Protein AF-A0A9D5IJY0-F1 (afdb_monomer)

Sequence (133 aa):
MKASKLSEPIPAHVATAAEFREALLAIRPNLTDNMLALLRFQYRATERTATPTDLAKSLGYSTDHPARRQYEELGRLIAAVLNFTPPRRADGVYSYWCTLSTGDSELNGGDQRFVMRPELATAVAELRWGGHA

Secondary structure (DSSP, 8-state):
-----BSSPPPS----HHHHHHHHHHHGGG--HHHHHHHHHHHHSGGGEE-HHHHHHHTT-SSSHHHHHHHHHHHHHHHHHTT--PPBBTTS-B-GGGGTEE---STTSSPPPEEEPHHHHHHHHHTTTT---

Solvent-accessible surface area (backbone atoms only — not comparable to full-atom values): 7408 Å² total; per-residue (Å²): 131,82,81,77,53,63,70,44,78,79,69,92,73,88,65,52,30,67,56,42,34,52,24,53,61,71,40,47,90,76,58,47,72,66,47,52,49,45,55,27,50,26,63,70,28,71,88,21,39,35,34,46,57,54,44,6,51,76,72,72,44,96,50,34,65,69,37,43,51,42,47,29,49,53,14,43,55,38,23,62,67,66,72,49,82,54,44,33,28,74,86,69,50,67,41,27,42,58,69,49,22,50,58,59,80,47,87,77,84,51,80,48,40,38,28,52,32,68,36,51,52,48,20,33,51,76,71,46,61,55,64,77,131

Mean predicted aligned error: 6.49 Å

Radius of gyration: 13.89 Å; Cα contacts (8 Å, |Δi|>4): 199; chains: 1; bounding box: 34×28×41 Å

Foldseek 3Di:
DDQFDFPDALDPDFDALVLLLVLCVVCVVVDDPLLLQLCLQLLPDDLSKDFLVRSCVSVPHPDSVVSLVSLLVSLVSSCVSSVHFATATPVRDHRSNSSAFDWDRCPDPDTTMGRGDVSNSSSCVVVCSNDDD

Structure (mmCIF, N/CA/C/O backbone):
data_AF-A0A9D5IJY0-F1
#
_entry.id   AF-A0A9D5IJY0-F1
#
loop_
_atom_site.group_PDB
_atom_site.id
_atom_site.type_symbol
_atom_site.label_atom_id
_atom_site.label_alt_id
_atom_site.label_comp_id
_atom_site.label_asym_id
_atom_site.label_entity_id
_atom_site.label_seq_id
_atom_site.pdbx_PDB_ins_code
_atom_site.Cartn_x
_atom_site.Cartn_y
_atom_site.Cartn_z
_atom_site.occupancy
_atom_site.B_iso_or_equiv
_atom_site.auth_seq_id
_atom_site.auth_comp_id
_atom_site.auth_asym_id
_atom_site.auth_atom_id
_atom_site.pdbx_PDB_model_num
ATOM 1 N N . MET A 1 1 ? 19.643 -1.218 -17.492 1.00 34.72 1 MET A N 1
ATOM 2 C CA . MET A 1 1 ? 18.263 -0.859 -17.893 1.00 34.72 1 MET A CA 1
ATOM 3 C C . MET A 1 1 ? 18.051 0.602 -17.529 1.00 34.72 1 MET A C 1
ATOM 5 O O . MET A 1 1 ? 18.401 0.970 -16.419 1.00 34.72 1 MET A O 1
ATOM 9 N N . LYS A 1 2 ? 17.620 1.450 -18.473 1.00 31.17 2 LYS A N 1
ATOM 10 C CA . LYS A 1 2 ? 17.461 2.896 -18.241 1.00 31.17 2 LYS A CA 1
ATOM 11 C C . LYS A 1 2 ? 16.330 3.143 -17.235 1.00 31.17 2 LYS A C 1
ATOM 13 O O . LYS A 1 2 ? 15.237 2.611 -17.424 1.00 31.17 2 LYS A O 1
ATOM 18 N N . ALA A 1 3 ? 16.620 3.947 -16.211 1.00 40.53 3 ALA A N 1
ATOM 19 C CA . ALA A 1 3 ? 15.674 4.458 -15.225 1.00 40.53 3 ALA A CA 1
ATOM 20 C C . ALA A 1 3 ? 14.384 4.904 -15.916 1.00 40.53 3 ALA A C 1
ATOM 22 O O . ALA A 1 3 ? 14.395 5.786 -16.782 1.00 40.53 3 ALA A O 1
ATOM 23 N N . SER A 1 4 ? 13.271 4.252 -15.592 1.00 46.78 4 SER A N 1
ATOM 24 C CA . SER A 1 4 ? 11.984 4.646 -16.146 1.00 46.78 4 SER A CA 1
ATOM 25 C C . SER A 1 4 ? 11.495 5.874 -15.412 1.00 46.78 4 SER A C 1
ATOM 27 O O . SER A 1 4 ? 10.793 5.778 -14.410 1.00 46.78 4 SER A O 1
ATOM 29 N N . LYS A 1 5 ? 11.892 7.031 -15.931 1.00 58.31 5 LYS A N 1
ATOM 30 C CA . LYS A 1 5 ? 11.383 8.317 -15.478 1.00 58.31 5 LYS A CA 1
ATOM 31 C C . LYS A 1 5 ? 9.860 8.317 -15.636 1.00 58.31 5 LYS A C 1
ATOM 33 O O . LYS A 1 5 ? 9.339 7.973 -16.703 1.00 58.31 5 LYS A O 1
ATOM 38 N N . LEU A 1 6 ? 9.160 8.640 -14.552 1.00 61.66 6 LEU A N 1
ATOM 39 C CA . LEU A 1 6 ? 7.742 8.979 -14.599 1.00 61.66 6 LEU A CA 1
ATOM 40 C C . LEU A 1 6 ? 7.560 10.140 -15.584 1.00 61.66 6 LEU A C 1
ATOM 42 O O . LEU A 1 6 ? 8.344 11.090 -15.568 1.00 61.66 6 LEU A O 1
ATOM 46 N N . SER A 1 7 ? 6.560 10.042 -16.455 1.00 63.03 7 SER A N 1
ATOM 47 C CA . SER A 1 7 ? 6.207 11.126 -17.380 1.00 63.03 7 SER A CA 1
ATOM 48 C C . SER A 1 7 ? 5.324 12.178 -16.719 1.00 63.03 7 SER A C 1
ATOM 50 O O . SER A 1 7 ? 5.207 13.290 -17.224 1.00 63.03 7 SER A O 1
ATOM 52 N N . GLU A 1 8 ? 4.731 11.833 -15.580 1.00 68.00 8 GLU A N 1
ATOM 53 C CA . GLU A 1 8 ? 3.796 12.656 -14.826 1.00 68.00 8 GLU A CA 1
ATOM 54 C C . GLU A 1 8 ? 4.267 12.781 -13.368 1.00 68.00 8 GLU A C 1
ATOM 56 O O . GLU A 1 8 ? 4.859 11.839 -12.828 1.00 68.00 8 GLU A O 1
ATOM 61 N N . PRO A 1 9 ? 4.028 13.931 -12.712 1.00 71.25 9 PRO A N 1
ATOM 62 C CA . PRO A 1 9 ? 4.398 14.115 -11.315 1.00 71.25 9 PRO A CA 1
ATOM 63 C C . PRO A 1 9 ? 3.643 13.129 -10.418 1.00 71.25 9 PRO A C 1
ATOM 65 O O . PRO A 1 9 ? 2.482 12.797 -10.663 1.00 71.25 9 PRO A O 1
ATOM 68 N N . ILE A 1 10 ? 4.294 12.683 -9.343 1.00 73.12 10 ILE A N 1
ATOM 69 C CA . ILE A 1 10 ? 3.639 11.841 -8.340 1.00 73.12 10 ILE A CA 1
ATOM 70 C C . ILE A 1 10 ? 2.573 12.689 -7.637 1.00 73.12 10 ILE A C 1
ATOM 72 O O . ILE A 1 10 ? 2.902 13.756 -7.114 1.00 73.12 10 ILE A O 1
ATOM 76 N N . PRO A 1 11 ? 1.309 12.240 -7.591 1.00 75.94 11 PRO A N 1
ATOM 77 C CA . PRO A 1 11 ? 0.253 13.023 -6.971 1.00 75.94 11 PRO A CA 1
ATOM 78 C C . PRO A 1 11 ? 0.515 13.185 -5.476 1.00 75.94 11 PRO A C 1
ATOM 80 O O . PRO A 1 11 ? 0.781 12.205 -4.773 1.00 75.94 11 PRO A O 1
ATOM 83 N N . ALA A 1 12 ? 0.413 14.420 -4.981 1.00 74.19 12 ALA A N 1
ATOM 84 C CA . ALA A 1 12 ? 0.574 14.721 -3.560 1.00 74.19 12 ALA A CA 1
ATOM 85 C C . ALA A 1 12 ? -0.481 13.988 -2.717 1.00 74.19 12 ALA A C 1
ATOM 87 O O . ALA A 1 12 ? -0.143 13.382 -1.704 1.00 74.19 12 ALA A O 1
ATOM 88 N N . HIS A 1 13 ? -1.718 13.927 -3.215 1.00 79.81 13 HIS A N 1
ATOM 89 C CA . HIS A 1 13 ? -2.844 13.249 -2.577 1.00 79.81 13 HIS A CA 1
ATOM 90 C C . HIS A 1 13 ? -3.507 12.271 -3.544 1.00 79.81 13 HIS A C 1
ATOM 92 O O . HIS A 1 13 ? -3.657 12.569 -4.728 1.00 79.81 13 HIS A O 1
ATOM 98 N N . VAL A 1 14 ? -3.879 11.099 -3.029 1.00 86.12 14 VAL A N 1
ATOM 99 C CA . VAL A 1 14 ? -4.555 10.036 -3.795 1.0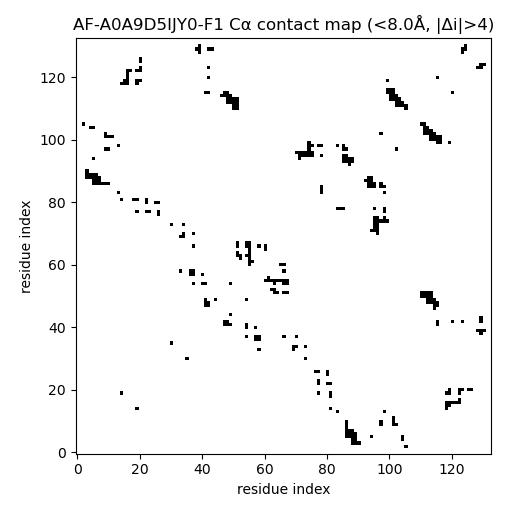0 86.12 14 VAL A CA 1
ATOM 100 C C . VAL A 1 14 ? -5.958 9.807 -3.256 1.00 86.12 14 VAL A C 1
ATOM 102 O O . VAL A 1 14 ? -6.906 9.814 -4.030 1.00 86.12 14 VAL A O 1
ATOM 105 N N . ALA A 1 15 ? -6.078 9.622 -1.943 1.00 89.56 15 ALA A N 1
ATOM 106 C CA . ALA A 1 15 ? -7.337 9.410 -1.244 1.00 89.56 15 ALA A CA 1
ATOM 107 C C . ALA A 1 15 ? -7.157 9.704 0.250 1.00 89.56 15 ALA A C 1
ATOM 109 O O . ALA A 1 15 ? -6.030 9.777 0.750 1.00 89.56 15 ALA A O 1
ATOM 110 N N . THR A 1 16 ?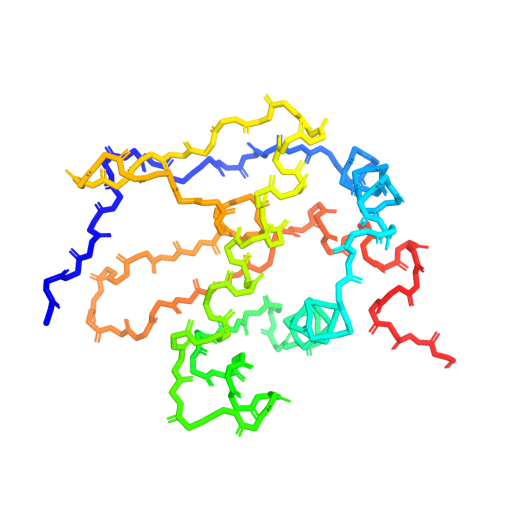 -8.265 9.853 0.967 1.00 91.69 16 THR A N 1
ATOM 111 C CA . THR A 1 16 ? -8.268 10.007 2.425 1.00 91.69 16 THR A CA 1
ATOM 112 C C . THR A 1 16 ? -7.990 8.681 3.143 1.00 91.69 16 THR A C 1
ATOM 114 O O . THR A 1 16 ? -8.096 7.598 2.567 1.00 91.69 16 THR A O 1
ATOM 117 N N . ALA A 1 17 ? -7.656 8.738 4.438 1.00 91.75 17 ALA A N 1
ATOM 118 C CA . ALA A 1 17 ? -7.437 7.532 5.243 1.00 91.75 17 ALA A CA 1
ATOM 119 C C . ALA A 1 17 ? -8.680 6.622 5.300 1.00 91.75 17 ALA A C 1
ATOM 121 O O . ALA A 1 17 ? -8.548 5.401 5.249 1.00 91.75 17 ALA A O 1
ATOM 122 N N . ALA A 1 18 ? -9.882 7.210 5.347 1.00 91.19 18 ALA A N 1
ATOM 123 C CA . ALA A 1 18 ? -11.139 6.465 5.334 1.00 91.19 18 ALA A CA 1
ATOM 124 C C . ALA A 1 18 ? -11.324 5.702 4.014 1.00 91.19 18 ALA A C 1
ATOM 126 O O . ALA A 1 18 ? -11.582 4.502 4.031 1.00 91.19 18 ALA A O 1
ATOM 127 N N . GLU A 1 19 ? -11.087 6.359 2.880 1.00 93.19 19 GLU A N 1
ATOM 128 C CA . GLU A 1 19 ? -11.166 5.723 1.562 1.00 93.19 19 GLU A CA 1
ATOM 129 C C . GLU A 1 19 ? -10.105 4.629 1.392 1.00 93.19 19 GLU A C 1
ATOM 131 O O . GLU A 1 19 ? -10.409 3.540 0.910 1.00 93.19 19 GLU A O 1
ATOM 136 N N . PHE A 1 20 ? -8.867 4.862 1.847 1.00 93.19 20 PHE A N 1
ATOM 137 C CA . PHE A 1 20 ? -7.838 3.818 1.860 1.00 93.19 20 PHE A CA 1
ATOM 138 C C . PHE A 1 20 ? -8.249 2.625 2.721 1.00 93.19 20 PHE A C 1
ATOM 140 O O . PHE A 1 20 ? -8.019 1.482 2.331 1.00 93.19 20 PHE A O 1
ATOM 147 N N . ARG A 1 21 ? -8.866 2.864 3.879 1.00 93.44 21 ARG A N 1
ATOM 148 C CA . ARG A 1 21 ? -9.374 1.806 4.753 1.00 93.44 21 ARG A CA 1
ATOM 149 C C . ARG A 1 21 ? -10.465 0.992 4.060 1.00 93.44 21 ARG A C 1
ATOM 151 O O . ARG A 1 21 ? -10.404 -0.236 4.095 1.00 93.44 21 ARG A O 1
ATOM 158 N N . GLU A 1 22 ? -11.434 1.648 3.430 1.00 93.25 22 GLU A N 1
ATOM 159 C CA . GLU A 1 22 ? -12.494 0.971 2.675 1.00 93.25 22 GLU A CA 1
ATOM 160 C C . GLU A 1 22 ? -11.927 0.183 1.494 1.00 93.25 22 GLU A C 1
ATOM 162 O O . GLU A 1 22 ? -12.277 -0.983 1.312 1.00 93.25 22 GLU A O 1
ATOM 167 N N . ALA A 1 23 ? -10.970 0.759 0.764 1.00 93.31 23 ALA A N 1
ATOM 168 C CA . ALA A 1 23 ? -10.281 0.076 -0.319 1.00 93.31 23 ALA A CA 1
ATOM 169 C C . ALA A 1 23 ? -9.529 -1.167 0.173 1.00 93.31 23 ALA A C 1
ATOM 171 O O . ALA A 1 23 ? -9.703 -2.243 -0.394 1.00 93.31 23 ALA A O 1
ATOM 172 N N . LEU A 1 24 ? -8.758 -1.061 1.262 1.00 91.25 24 LEU A N 1
ATOM 173 C CA . LEU A 1 24 ? -8.051 -2.190 1.880 1.00 91.25 24 LEU A CA 1
ATOM 174 C C . LEU A 1 24 ? -9.017 -3.303 2.315 1.00 91.25 24 LEU A C 1
ATOM 176 O O . LEU A 1 24 ? -8.735 -4.482 2.098 1.00 91.25 24 LEU A O 1
ATOM 180 N N . LEU A 1 25 ? -10.168 -2.945 2.892 1.00 91.88 25 LEU A N 1
ATOM 181 C CA . LEU A 1 25 ? -11.210 -3.905 3.261 1.00 91.88 25 LEU A CA 1
ATOM 182 C C . LEU A 1 25 ? -11.844 -4.571 2.034 1.00 91.88 25 LEU A C 1
ATOM 184 O O . LEU A 1 25 ? -12.051 -5.784 2.051 1.00 91.88 25 LEU A O 1
ATOM 188 N N . ALA A 1 26 ? -12.103 -3.810 0.971 1.00 93.69 26 ALA A N 1
ATOM 189 C CA . ALA A 1 26 ? -12.689 -4.312 -0.269 1.00 93.69 26 ALA A CA 1
ATOM 190 C C . ALA A 1 26 ? -11.746 -5.268 -1.016 1.00 93.69 26 ALA A C 1
ATOM 192 O O . ALA A 1 26 ? -12.191 -6.277 -1.562 1.00 93.69 26 ALA A O 1
ATOM 193 N N . ILE A 1 27 ? -10.437 -4.994 -1.004 1.00 93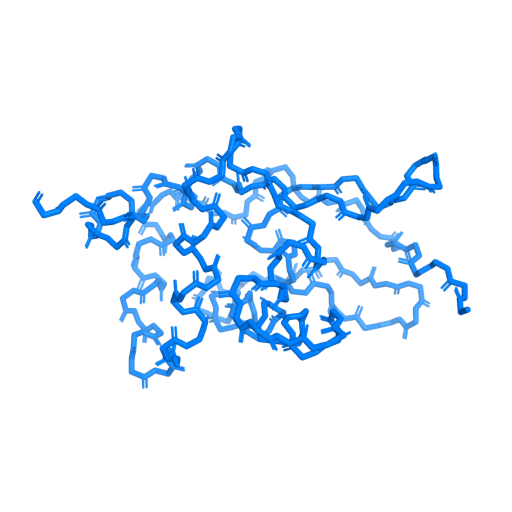.00 27 ILE A N 1
ATOM 194 C CA . ILE A 1 27 ? -9.440 -5.855 -1.655 1.00 93.00 27 ILE A CA 1
ATOM 195 C C . ILE A 1 27 ? -8.966 -7.005 -0.767 1.00 93.00 27 ILE A C 1
ATOM 197 O O . ILE A 1 27 ? -8.248 -7.872 -1.254 1.00 93.00 27 ILE A O 1
ATOM 201 N N . ARG A 1 28 ? -9.381 -7.065 0.506 1.00 89.12 28 ARG A N 1
ATOM 202 C CA . ARG A 1 28 ? -9.023 -8.132 1.455 1.00 89.12 28 ARG A CA 1
ATOM 203 C C . ARG A 1 28 ? -9.129 -9.562 0.895 1.00 89.12 28 ARG A C 1
ATOM 205 O O . ARG A 1 28 ? -8.182 -10.309 1.120 1.00 89.12 28 ARG A O 1
ATOM 212 N N . PRO A 1 29 ? -10.191 -9.975 0.170 1.00 89.69 29 PRO A N 1
ATOM 213 C CA . PRO A 1 29 ? -10.250 -11.315 -0.430 1.00 89.69 29 PRO A CA 1
ATOM 214 C C . PRO A 1 29 ? -9.225 -11.551 -1.553 1.00 89.69 29 PRO A C 1
ATOM 216 O O . PRO A 1 29 ? -8.933 -12.698 -1.870 1.00 89.69 29 PRO A O 1
ATOM 219 N N . ASN A 1 30 ? -8.676 -10.488 -2.145 1.00 90.62 30 ASN A N 1
ATOM 220 C CA . ASN A 1 30 ? -7.667 -10.537 -3.207 1.00 90.62 30 ASN A CA 1
ATOM 221 C C . ASN A 1 30 ? -6.236 -10.323 -2.679 1.00 90.62 30 ASN A C 1
ATOM 223 O O . ASN A 1 30 ? -5.278 -10.418 -3.446 1.00 90.62 30 ASN A O 1
ATOM 227 N N . LEU A 1 31 ? -6.070 -10.017 -1.387 1.00 88.69 31 LEU A N 1
ATOM 228 C CA . LEU A 1 31 ? -4.756 -9.831 -0.782 1.00 88.69 31 LEU A CA 1
ATOM 229 C C . LEU A 1 31 ? -4.068 -11.172 -0.552 1.00 88.69 31 LEU A C 1
ATOM 231 O O . LEU A 1 31 ? -4.618 -12.083 0.063 1.00 88.69 31 LEU A O 1
ATOM 235 N N . THR A 1 32 ? -2.816 -11.251 -0.987 1.00 90.12 32 THR A N 1
ATOM 236 C CA . THR A 1 32 ? -1.926 -12.360 -0.636 1.00 90.12 32 THR A CA 1
ATOM 237 C C . THR A 1 32 ? -1.169 -12.056 0.655 1.00 90.12 32 THR A C 1
ATOM 239 O O . THR A 1 32 ? -0.951 -10.890 1.000 1.00 90.12 32 THR A O 1
ATOM 242 N N . ASP A 1 33 ? -0.718 -13.101 1.353 1.00 88.50 33 ASP A N 1
ATOM 243 C CA . ASP A 1 33 ? 0.077 -12.949 2.580 1.00 88.50 33 ASP A CA 1
ATOM 244 C C . ASP A 1 33 ? 1.355 -12.130 2.331 1.00 88.50 33 ASP A C 1
ATOM 246 O O . ASP A 1 33 ? 1.672 -11.214 3.085 1.00 88.50 33 ASP A O 1
ATOM 250 N N . ASN A 1 34 ? 2.005 -12.349 1.183 1.00 89.25 34 ASN A N 1
ATOM 251 C CA . ASN A 1 34 ? 3.171 -11.580 0.755 1.00 89.25 34 ASN A CA 1
ATOM 252 C C . ASN A 1 34 ? 2.865 -10.087 0.560 1.00 89.25 34 ASN A C 1
ATOM 254 O O . ASN A 1 34 ? 3.646 -9.243 0.993 1.00 89.25 34 ASN A O 1
ATOM 258 N N . MET A 1 35 ? 1.739 -9.733 -0.074 1.00 90.94 35 MET A N 1
ATOM 259 C CA . MET A 1 35 ? 1.337 -8.326 -0.238 1.00 90.94 35 MET A CA 1
ATO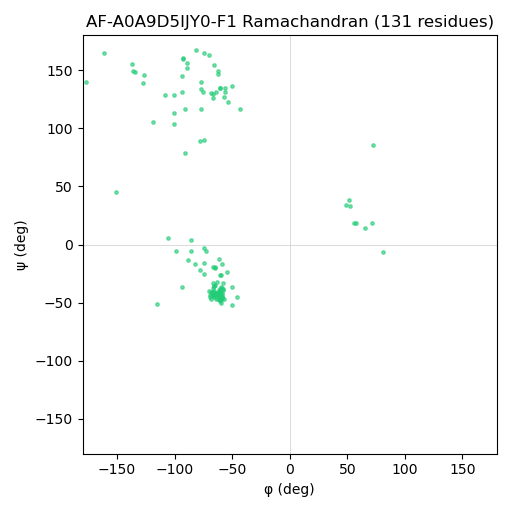M 260 C C . MET A 1 35 ? 1.117 -7.653 1.117 1.00 90.94 35 MET A C 1
ATOM 262 O O . MET A 1 35 ? 1.563 -6.525 1.335 1.00 90.94 35 MET A O 1
ATOM 266 N N . LEU A 1 36 ? 0.467 -8.359 2.045 1.00 89.62 36 LEU A N 1
ATOM 267 C CA . LEU A 1 36 ? 0.268 -7.867 3.402 1.00 89.62 36 LEU A CA 1
ATOM 268 C C . LEU A 1 36 ? 1.602 -7.747 4.154 1.00 89.62 36 LEU A C 1
ATOM 270 O O . LEU A 1 36 ? 1.815 -6.763 4.860 1.00 89.62 36 LEU A O 1
ATOM 274 N N . ALA A 1 37 ? 2.518 -8.700 3.985 1.00 90.38 37 ALA A N 1
ATOM 275 C CA . ALA A 1 37 ? 3.851 -8.661 4.577 1.00 90.38 37 ALA A CA 1
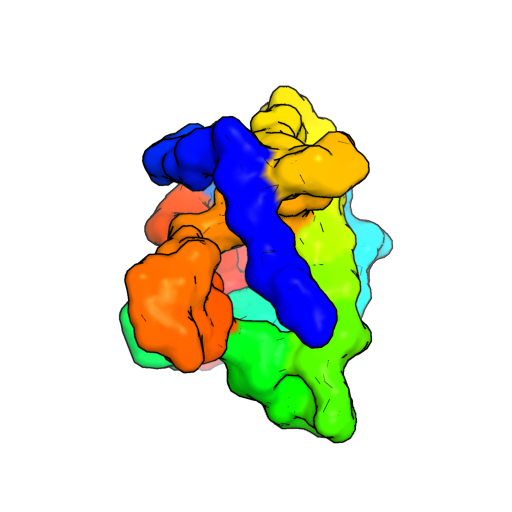ATOM 276 C C . ALA A 1 37 ? 4.666 -7.457 4.080 1.00 90.38 37 ALA A C 1
ATOM 278 O O . ALA A 1 37 ? 5.263 -6.761 4.899 1.00 90.38 37 ALA A O 1
ATOM 279 N N . LEU A 1 38 ? 4.617 -7.141 2.780 1.00 90.75 38 LEU A N 1
ATOM 280 C CA . LEU A 1 38 ? 5.250 -5.947 2.202 1.00 90.75 38 LEU A CA 1
ATOM 281 C C . LEU A 1 38 ? 4.691 -4.658 2.810 1.00 90.75 38 LEU A C 1
ATOM 283 O O . LEU A 1 38 ? 5.452 -3.790 3.241 1.00 90.75 38 LEU A O 1
ATOM 287 N N . LEU A 1 39 ? 3.361 -4.553 2.889 1.00 90.75 39 LEU A N 1
ATOM 288 C CA . LEU A 1 39 ? 2.679 -3.399 3.477 1.00 90.75 39 LEU A CA 1
ATOM 289 C C . LEU A 1 39 ? 3.068 -3.213 4.951 1.00 90.75 39 LEU A C 1
ATOM 291 O O . LEU A 1 39 ? 3.351 -2.102 5.398 1.00 90.75 39 LEU A O 1
ATOM 295 N N . ARG A 1 40 ? 3.131 -4.314 5.707 1.00 90.56 40 ARG A N 1
ATOM 296 C CA . ARG A 1 40 ? 3.530 -4.328 7.121 1.00 90.56 40 ARG A CA 1
ATOM 297 C C . ARG A 1 40 ? 4.991 -3.969 7.319 1.00 90.56 40 ARG A C 1
ATOM 299 O O . ARG A 1 40 ? 5.305 -3.221 8.242 1.00 90.56 40 ARG A O 1
ATOM 306 N N . PHE A 1 41 ? 5.868 -4.504 6.477 1.00 91.38 41 PHE A N 1
ATOM 307 C CA . PHE A 1 41 ? 7.290 -4.203 6.512 1.00 91.38 41 PHE A CA 1
ATOM 308 C C . PHE A 1 41 ? 7.517 -2.708 6.302 1.00 91.38 41 PHE A C 1
ATOM 310 O O . PHE A 1 41 ? 8.151 -2.065 7.134 1.00 91.38 41 PHE A O 1
ATOM 317 N N . GLN A 1 42 ? 6.914 -2.134 5.258 1.00 90.50 42 GLN A N 1
ATOM 318 C CA . GLN A 1 42 ? 7.029 -0.708 4.985 1.00 90.50 42 GLN A CA 1
ATOM 319 C C . GLN A 1 42 ? 6.439 0.146 6.114 1.00 90.50 42 GLN A C 1
ATOM 321 O O . GLN A 1 42 ? 7.075 1.100 6.548 1.00 90.50 42 GLN A O 1
ATOM 326 N N . TYR A 1 43 ? 5.261 -0.212 6.633 1.00 91.25 43 TYR A N 1
ATOM 327 C CA . TYR A 1 43 ? 4.634 0.503 7.750 1.00 91.25 43 TYR A CA 1
ATOM 328 C C . TYR A 1 43 ? 5.519 0.549 9.007 1.00 91.25 43 TYR A C 1
ATOM 330 O O . TYR A 1 43 ? 5.479 1.525 9.755 1.00 91.25 43 TYR A O 1
ATOM 338 N N . ARG A 1 44 ? 6.310 -0.505 9.245 1.00 88.38 44 ARG A N 1
ATOM 339 C CA . ARG A 1 44 ? 7.233 -0.625 10.385 1.00 88.38 44 ARG A CA 1
ATOM 340 C C . ARG A 1 44 ? 8.619 -0.046 10.121 1.00 88.38 44 ARG A C 1
ATOM 342 O O . ARG A 1 44 ? 9.391 0.097 11.066 1.00 88.38 44 ARG A O 1
ATOM 349 N N . ALA A 1 45 ? 8.950 0.245 8.869 1.00 88.56 45 ALA A N 1
ATOM 350 C CA . ALA A 1 45 ? 10.240 0.809 8.519 1.00 88.56 45 ALA A CA 1
ATOM 351 C C . ALA A 1 45 ? 10.397 2.222 9.100 1.00 88.56 45 ALA A C 1
ATOM 353 O O . ALA A 1 45 ? 9.419 2.942 9.325 1.00 88.56 45 ALA A O 1
ATOM 354 N N . THR A 1 46 ? 11.644 2.633 9.325 1.00 82.88 46 THR A N 1
ATOM 355 C CA . THR A 1 46 ? 11.972 3.997 9.751 1.00 82.88 46 THR A CA 1
ATOM 356 C C . THR A 1 46 ? 11.407 4.996 8.744 1.00 82.88 46 THR A C 1
ATOM 358 O O . THR A 1 46 ? 11.531 4.802 7.535 1.00 82.88 46 THR A O 1
ATOM 361 N N . GLU A 1 47 ? 10.705 6.020 9.237 1.00 84.12 47 GLU A N 1
ATOM 362 C CA . GLU A 1 47 ? 9.986 7.002 8.403 1.00 84.12 47 GLU A CA 1
ATOM 363 C C . GLU A 1 47 ? 8.976 6.374 7.424 1.00 84.12 47 GLU A C 1
ATOM 365 O O . GLU A 1 47 ? 8.582 6.994 6.439 1.00 84.12 47 GLU A O 1
ATOM 370 N N . ARG A 1 48 ? 8.563 5.123 7.672 1.00 88.56 48 ARG A N 1
ATOM 371 C CA . ARG A 1 48 ? 7.735 4.311 6.769 1.00 88.56 48 ARG A CA 1
ATOM 372 C C . ARG A 1 48 ? 8.298 4.237 5.348 1.00 88.56 48 ARG A C 1
ATOM 374 O O . ARG A 1 48 ? 7.554 4.198 4.365 1.00 88.56 48 ARG A O 1
ATOM 381 N N . THR A 1 49 ? 9.625 4.254 5.251 1.00 87.94 49 THR A N 1
ATOM 382 C CA . THR A 1 49 ? 10.358 4.279 3.990 1.00 87.94 49 THR A CA 1
ATOM 383 C C . THR A 1 49 ? 11.032 2.937 3.747 1.00 87.94 49 THR A C 1
ATOM 385 O O . THR A 1 49 ? 11.747 2.435 4.607 1.00 87.94 49 THR A O 1
ATOM 388 N N . ALA A 1 50 ? 10.828 2.357 2.565 1.00 87.94 50 ALA A N 1
ATOM 389 C CA . ALA A 1 50 ? 11.470 1.110 2.154 1.00 87.94 50 ALA A CA 1
AT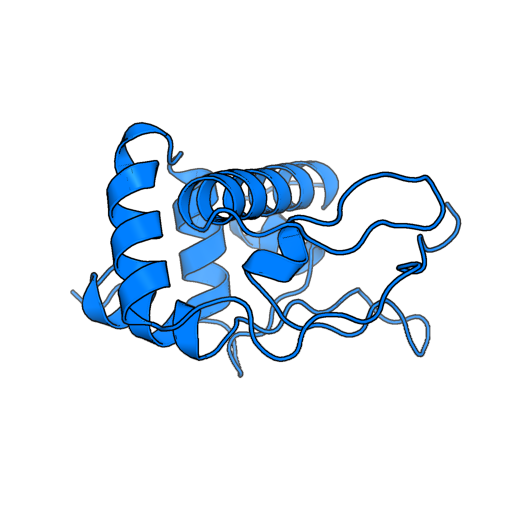OM 390 C C . ALA A 1 50 ? 11.972 1.202 0.710 1.00 87.94 50 ALA A C 1
ATOM 392 O O . ALA A 1 50 ? 11.371 1.883 -0.121 1.00 87.94 50 ALA A O 1
ATOM 393 N N . THR A 1 51 ? 13.054 0.499 0.387 1.00 87.06 51 THR A N 1
ATOM 394 C CA . THR A 1 51 ? 13.491 0.313 -1.005 1.00 87.06 51 THR A CA 1
ATOM 395 C C . THR A 1 51 ? 12.900 -0.980 -1.589 1.00 87.06 51 THR A C 1
ATOM 397 O O . THR A 1 51 ? 12.536 -1.885 -0.830 1.00 87.06 51 THR A O 1
ATOM 400 N N . PRO A 1 52 ? 12.822 -1.135 -2.927 1.00 83.38 52 PRO A N 1
ATOM 401 C CA . PRO A 1 52 ? 12.489 -2.409 -3.567 1.00 83.38 52 PRO A CA 1
ATOM 402 C C . PRO A 1 52 ? 13.341 -3.573 -3.041 1.00 83.38 52 PRO A C 1
ATOM 404 O O . PRO A 1 52 ? 12.849 -4.688 -2.872 1.00 83.38 52 PRO A O 1
ATOM 407 N N . THR A 1 53 ? 14.610 -3.293 -2.750 1.00 85.88 53 THR A N 1
ATOM 408 C CA . THR A 1 53 ? 15.576 -4.254 -2.223 1.00 85.88 53 THR A CA 1
ATOM 409 C C . THR A 1 53 ? 15.245 -4.655 -0.786 1.00 85.88 53 THR A C 1
ATOM 411 O O . THR A 1 53 ? 15.272 -5.843 -0.471 1.00 85.88 53 THR A O 1
ATOM 414 N N . ASP A 1 54 ? 14.880 -3.706 0.082 1.00 88.00 54 ASP A N 1
ATOM 415 C CA . ASP A 1 54 ? 14.434 -4.005 1.452 1.00 88.00 54 ASP A CA 1
ATOM 416 C C . ASP A 1 54 ? 13.143 -4.826 1.457 1.00 88.00 54 ASP A C 1
ATOM 418 O O . ASP A 1 54 ? 13.034 -5.824 2.169 1.00 88.00 54 ASP A O 1
ATOM 422 N N . LEU A 1 55 ? 12.192 -4.456 0.595 1.00 88.31 55 LEU A N 1
ATOM 423 C CA . LEU A 1 55 ? 10.946 -5.191 0.396 1.00 88.31 55 LEU A CA 1
ATOM 424 C C . LEU A 1 55 ? 11.210 -6.639 -0.040 1.00 88.31 55 LEU A C 1
ATOM 426 O O . LEU A 1 55 ? 10.633 -7.572 0.516 1.00 88.31 55 LEU A O 1
ATOM 430 N N . ALA A 1 56 ? 12.120 -6.855 -0.988 1.00 89.12 56 ALA A N 1
ATOM 431 C CA . ALA A 1 56 ? 12.496 -8.197 -1.420 1.00 89.12 56 ALA A CA 1
ATOM 432 C C . ALA A 1 56 ? 13.210 -9.004 -0.340 1.00 89.12 56 ALA A C 1
ATOM 434 O O . ALA A 1 56 ? 12.857 -10.164 -0.122 1.00 89.12 56 ALA A O 1
ATOM 435 N N . LYS A 1 57 ? 14.151 -8.386 0.382 1.00 88.94 57 LYS A N 1
ATOM 436 C CA . LYS A 1 57 ? 14.822 -9.016 1.524 1.00 88.94 57 LYS A CA 1
ATOM 437 C C . LYS A 1 57 ? 13.828 -9.422 2.609 1.00 88.94 57 LYS A C 1
ATOM 439 O O . LYS A 1 57 ? 13.984 -10.499 3.176 1.00 88.94 57 LYS A O 1
ATOM 444 N N . SER A 1 58 ? 12.787 -8.619 2.848 1.00 89.19 58 SER A N 1
ATOM 445 C CA . SER A 1 58 ? 11.748 -8.929 3.841 1.00 89.19 58 SER A CA 1
ATOM 446 C C . SER A 1 58 ? 10.993 -10.232 3.546 1.00 89.19 58 SER A C 1
ATOM 448 O O . SER A 1 58 ? 10.526 -10.891 4.471 1.00 89.19 58 SER A O 1
ATOM 450 N N . LEU A 1 59 ? 10.928 -10.628 2.269 1.00 87.88 59 LEU A N 1
ATOM 451 C CA . LEU A 1 59 ? 10.288 -11.859 1.801 1.00 87.88 59 LEU A CA 1
ATOM 452 C C . LEU A 1 59 ? 11.286 -12.957 1.390 1.00 87.88 59 LEU A C 1
ATOM 454 O O . LEU A 1 59 ? 10.879 -13.985 0.854 1.00 87.88 59 LEU A O 1
ATOM 458 N N . GLY A 1 60 ? 12.590 -12.753 1.604 1.00 87.12 60 GLY A N 1
ATOM 459 C CA . GLY A 1 60 ? 13.628 -13.722 1.237 1.00 87.12 60 GLY A CA 1
ATOM 460 C C . GLY A 1 60 ? 13.888 -13.854 -0.269 1.00 87.12 60 GLY A C 1
ATOM 461 O O . GLY A 1 60 ? 14.471 -14.846 -0.702 1.00 87.12 60 GLY A O 1
ATOM 462 N N . TYR A 1 61 ? 13.478 -12.881 -1.088 1.00 87.44 61 TYR A N 1
ATOM 463 C CA . TYR A 1 61 ? 13.762 -12.910 -2.522 1.00 87.44 61 TYR A CA 1
ATOM 464 C C . TYR A 1 61 ? 15.206 -12.506 -2.827 1.00 87.44 61 TYR A C 1
ATOM 466 O O . TYR A 1 61 ? 15.730 -11.535 -2.286 1.00 87.44 61 TYR A O 1
ATOM 474 N N . SER A 1 62 ? 15.829 -13.211 -3.775 1.00 82.81 62 SER A N 1
ATOM 475 C CA . SER A 1 62 ? 17.180 -12.891 -4.262 1.00 82.81 62 SER A CA 1
ATOM 476 C C . SER A 1 62 ? 17.230 -11.660 -5.174 1.00 82.81 62 SER A C 1
ATOM 478 O O . SER A 1 62 ? 18.309 -11.141 -5.438 1.00 82.81 62 SER A O 1
ATOM 480 N N . THR A 1 63 ? 16.082 -11.211 -5.689 1.00 83.25 63 THR A N 1
ATOM 481 C CA . THR A 1 63 ? 15.962 -10.052 -6.588 1.00 83.25 63 THR A CA 1
ATOM 482 C C . THR A 1 63 ? 14.771 -9.188 -6.187 1.00 83.25 63 THR A C 1
ATOM 484 O O . THR A 1 63 ? 13.815 -9.679 -5.585 1.00 83.25 63 THR A O 1
ATOM 487 N N . ASP A 1 64 ? 14.804 -7.900 -6.534 1.00 81.50 64 ASP A N 1
ATOM 488 C CA . ASP A 1 64 ? 13.751 -6.940 -6.186 1.00 81.50 64 ASP A CA 1
ATOM 489 C C . ASP A 1 64 ? 12.499 -7.039 -7.078 1.00 81.50 64 ASP A C 1
ATOM 491 O O . ASP A 1 64 ? 11.398 -6.674 -6.663 1.00 81.50 64 ASP A O 1
ATOM 495 N N . HIS A 1 65 ? 12.642 -7.598 -8.281 1.00 84.62 65 HIS A N 1
ATOM 496 C CA . HIS A 1 65 ? 11.569 -7.774 -9.262 1.00 84.62 65 HIS A CA 1
ATOM 497 C C . HIS A 1 65 ? 10.277 -8.424 -8.716 1.00 84.62 65 HIS A C 1
ATOM 499 O O . HIS A 1 65 ? 9.202 -7.852 -8.928 1.00 84.62 65 HIS A O 1
ATOM 505 N N . PRO A 1 66 ? 10.310 -9.585 -8.027 1.00 86.06 66 PRO A N 1
ATOM 506 C CA . PRO A 1 66 ? 9.099 -10.218 -7.497 1.00 86.06 66 PRO A CA 1
ATOM 507 C C . PRO A 1 66 ? 8.415 -9.395 -6.398 1.00 86.06 66 PRO A C 1
ATOM 509 O O . PRO A 1 66 ? 7.184 -9.365 -6.339 1.00 86.06 66 PRO A O 1
ATOM 512 N N . ALA A 1 67 ? 9.179 -8.706 -5.547 1.00 87.19 67 ALA A N 1
ATOM 513 C CA . ALA A 1 67 ? 8.613 -7.827 -4.527 1.00 87.19 67 ALA A CA 1
ATOM 514 C C . ALA A 1 67 ? 7.973 -6.590 -5.162 1.00 87.19 67 ALA A C 1
ATOM 516 O O . ALA A 1 67 ? 6.836 -6.253 -4.843 1.00 87.19 67 ALA A O 1
ATOM 517 N N . ARG A 1 68 ? 8.662 -5.968 -6.126 1.00 86.06 68 ARG A N 1
ATOM 518 C CA . ARG A 1 68 ? 8.159 -4.813 -6.875 1.00 86.06 68 ARG A CA 1
ATOM 519 C C . ARG A 1 68 ? 6.856 -5.134 -7.599 1.00 86.06 68 ARG A C 1
ATOM 521 O O . ARG A 1 68 ? 5.907 -4.373 -7.473 1.00 86.06 68 ARG A O 1
ATOM 528 N N . ARG A 1 69 ? 6.771 -6.290 -8.268 1.00 88.69 69 ARG A N 1
ATOM 529 C CA . ARG A 1 69 ? 5.536 -6.736 -8.933 1.00 88.69 69 ARG A CA 1
ATOM 530 C C . ARG A 1 69 ? 4.373 -6.852 -7.946 1.00 88.69 69 ARG A C 1
ATOM 532 O O . ARG A 1 69 ? 3.286 -6.370 -8.236 1.00 88.69 69 ARG A O 1
ATOM 539 N N . GLN A 1 70 ? 4.590 -7.486 -6.793 1.00 90.19 70 GLN A N 1
ATOM 540 C CA . GLN A 1 70 ? 3.542 -7.637 -5.776 1.00 90.19 70 GLN A CA 1
ATOM 541 C C . GLN A 1 70 ? 3.127 -6.290 -5.180 1.00 90.19 70 GLN A C 1
ATOM 543 O O . GLN A 1 70 ? 1.949 -6.068 -4.917 1.00 90.19 70 GLN A O 1
ATOM 548 N N . TYR A 1 71 ? 4.082 -5.378 -5.019 1.00 89.56 71 TYR A N 1
ATOM 549 C CA . TYR A 1 71 ? 3.832 -4.023 -4.551 1.00 89.56 71 TYR A CA 1
ATOM 550 C C . TYR A 1 71 ? 3.041 -3.186 -5.576 1.00 89.56 71 TYR A C 1
ATOM 552 O O . TYR A 1 71 ? 2.104 -2.479 -5.213 1.00 89.56 71 TYR A O 1
ATOM 560 N N . GLU A 1 72 ? 3.360 -3.305 -6.867 1.00 89.31 72 GLU A N 1
ATOM 561 C CA . GLU A 1 72 ? 2.602 -2.672 -7.954 1.00 89.31 72 GLU A CA 1
ATOM 562 C C . GLU A 1 72 ? 1.180 -3.238 -8.066 1.00 89.31 72 GLU A C 1
ATOM 564 O O . GLU A 1 72 ? 0.232 -2.470 -8.207 1.00 89.31 72 GLU A O 1
ATOM 569 N N . GLU A 1 73 ? 1.011 -4.557 -7.946 1.00 91.44 73 GLU A N 1
ATOM 570 C CA . GLU A 1 73 ? -0.307 -5.205 -7.953 1.00 91.44 73 GLU A CA 1
ATOM 571 C C . GLU A 1 73 ? -1.163 -4.764 -6.755 1.00 91.44 73 GLU A C 1
ATOM 573 O O . GLU A 1 73 ? -2.334 -4.428 -6.919 1.00 91.44 73 GLU A O 1
ATOM 578 N N . LEU A 1 74 ? -0.573 -4.666 -5.557 1.00 92.31 74 LEU A N 1
ATOM 579 C CA . LEU A 1 74 ? -1.256 -4.110 -4.387 1.00 92.31 74 LEU A CA 1
ATOM 580 C C . LEU A 1 74 ? -1.757 -2.685 -4.666 1.00 92.31 74 LEU A C 1
ATOM 582 O O . LEU A 1 74 ? -2.918 -2.372 -4.404 1.00 92.31 74 LEU A O 1
ATOM 586 N N . GLY A 1 75 ? -0.907 -1.834 -5.244 1.00 91.94 75 GLY A N 1
ATOM 587 C CA . GLY A 1 75 ? -1.292 -0.481 -5.639 1.00 91.94 75 GLY A CA 1
ATOM 588 C C . GLY A 1 75 ? -2.421 -0.470 -6.667 1.00 91.94 75 GLY A C 1
ATOM 589 O O . GLY A 1 75 ? -3.334 0.344 -6.564 1.00 91.94 75 GLY A O 1
ATOM 590 N N . ARG A 1 76 ? -2.409 -1.413 -7.615 1.00 92.56 76 ARG A N 1
ATOM 591 C CA . ARG A 1 76 ? -3.433 -1.544 -8.656 1.00 92.56 76 ARG A CA 1
ATOM 592 C C . ARG A 1 76 ? -4.791 -1.925 -8.091 1.00 92.56 76 ARG A C 1
ATOM 594 O O . ARG A 1 76 ? -5.786 -1.323 -8.487 1.00 92.56 76 ARG A O 1
ATOM 601 N N . LEU A 1 77 ? -4.835 -2.883 -7.169 1.00 92.75 77 LEU A N 1
ATOM 602 C CA . LEU A 1 77 ? -6.073 -3.304 -6.516 1.00 92.75 77 LEU A CA 1
ATOM 603 C C . LEU A 1 77 ? -6.718 -2.138 -5.756 1.00 92.75 77 LEU A C 1
ATOM 605 O O . LEU A 1 77 ? -7.910 -1.886 -5.914 1.00 92.75 77 LEU A O 1
ATOM 609 N N . ILE A 1 78 ? -5.927 -1.387 -4.983 1.00 92.94 78 ILE A N 1
ATOM 610 C CA . ILE A 1 78 ? -6.428 -0.214 -4.253 1.00 92.94 78 ILE A CA 1
ATOM 611 C C . ILE A 1 78 ? -6.858 0.885 -5.233 1.00 92.94 78 ILE A C 1
ATOM 613 O O . ILE A 1 78 ? -7.947 1.433 -5.092 1.00 92.94 78 ILE A O 1
ATOM 617 N N . ALA A 1 79 ? -6.049 1.179 -6.255 1.00 92.00 79 ALA A N 1
ATOM 618 C CA . ALA A 1 79 ? -6.368 2.186 -7.265 1.00 92.00 79 ALA A CA 1
ATOM 619 C C . ALA A 1 79 ? -7.683 1.881 -7.996 1.00 92.00 79 ALA A C 1
ATOM 621 O O . ALA A 1 79 ? -8.459 2.796 -8.255 1.00 92.00 79 ALA A O 1
ATOM 622 N N . ALA A 1 80 ? -7.954 0.604 -8.286 1.00 92.38 80 ALA A N 1
ATOM 623 C CA . ALA A 1 80 ? -9.200 0.173 -8.909 1.00 92.38 80 ALA A CA 1
ATOM 624 C C . ALA A 1 80 ? -10.422 0.458 -8.023 1.00 92.38 80 ALA A C 1
ATOM 626 O O . ALA A 1 80 ? -11.433 0.932 -8.532 1.00 92.38 80 ALA A O 1
ATOM 627 N N . VAL A 1 81 ? -10.325 0.226 -6.708 1.00 93.81 81 VAL A N 1
ATOM 628 C CA . VAL A 1 81 ? -11.421 0.539 -5.772 1.00 93.81 81 VAL A CA 1
ATOM 629 C C . VAL A 1 81 ? -11.598 2.046 -5.594 1.00 93.81 81 VAL A C 1
ATOM 631 O O . VAL A 1 81 ? -12.723 2.533 -5.582 1.00 93.81 81 VAL A O 1
ATOM 634 N N . LEU A 1 82 ? -10.496 2.794 -5.516 1.00 90.00 82 LEU A N 1
ATOM 635 C CA . LEU A 1 82 ? -10.506 4.255 -5.391 1.00 90.00 82 LEU A CA 1
ATOM 636 C C . LEU A 1 82 ? -10.864 4.979 -6.700 1.00 90.00 82 LEU A C 1
ATOM 638 O O . LEU A 1 82 ? -10.903 6.206 -6.728 1.00 90.00 82 LEU A O 1
ATOM 642 N N . ASN A 1 83 ? -11.054 4.243 -7.802 1.00 89.25 83 ASN A N 1
ATOM 643 C CA . ASN A 1 83 ? -11.185 4.790 -9.153 1.00 89.25 83 ASN A CA 1
ATOM 644 C C . ASN A 1 83 ? -10.070 5.812 -9.487 1.00 89.25 83 ASN A C 1
ATOM 646 O O . ASN A 1 83 ? -10.272 6.804 -10.192 1.00 89.25 83 ASN A O 1
ATOM 650 N N . PHE A 1 84 ? -8.874 5.569 -8.950 1.00 87.19 84 PHE A N 1
ATOM 651 C CA . PHE A 1 84 ? -7.712 6.430 -9.084 1.00 87.19 84 PHE A CA 1
ATOM 652 C C . PHE A 1 84 ? -6.858 5.975 -10.268 1.00 87.19 84 PHE A C 1
ATOM 654 O O . PHE A 1 84 ? -6.504 4.802 -10.392 1.00 87.19 84 PHE A O 1
ATOM 661 N N . THR A 1 85 ? -6.480 6.919 -11.129 1.00 86.25 85 THR A N 1
ATOM 662 C CA . THR A 1 85 ? -5.578 6.649 -12.252 1.00 86.25 85 THR A CA 1
ATOM 663 C C . THR A 1 85 ? -4.167 7.115 -11.888 1.00 86.25 85 THR A C 1
ATOM 665 O O . THR A 1 85 ? -3.959 8.319 -11.737 1.00 86.25 85 THR A O 1
ATOM 668 N N . PRO A 1 86 ? -3.191 6.204 -11.729 1.00 84.25 86 PRO A N 1
ATOM 669 C CA . PRO A 1 86 ? -1.816 6.588 -11.424 1.00 84.25 86 PRO A CA 1
ATOM 670 C C . PRO A 1 86 ? -1.127 7.261 -12.624 1.00 84.25 86 PRO A C 1
ATOM 672 O O . PRO A 1 86 ? -1.564 7.085 -13.764 1.00 84.25 86 PRO A O 1
ATOM 675 N N . PRO A 1 87 ? -0.007 7.968 -12.389 1.00 82.38 87 PRO A N 1
ATOM 676 C CA . PRO A 1 87 ? 0.821 8.511 -13.460 1.00 82.38 87 PRO A CA 1
ATOM 677 C C . PRO A 1 87 ? 1.411 7.400 -14.340 1.00 82.38 87 PRO A C 1
ATOM 679 O O . PRO A 1 87 ? 1.710 6.294 -13.868 1.00 82.38 87 PRO A O 1
ATOM 682 N N . ARG A 1 88 ? 1.628 7.698 -15.621 1.00 81.12 88 ARG A N 1
ATOM 683 C CA . ARG A 1 88 ? 2.318 6.817 -16.564 1.00 81.12 88 ARG A CA 1
ATOM 684 C C . ARG A 1 88 ? 3.822 7.073 -16.552 1.00 81.12 88 ARG A C 1
ATOM 686 O O . ARG A 1 88 ? 4.337 8.155 -16.262 1.00 81.12 88 ARG A O 1
ATOM 693 N N . ARG A 1 89 ? 4.555 6.019 -16.883 1.00 76.38 89 ARG A N 1
ATOM 694 C CA . ARG A 1 89 ? 5.988 6.055 -17.192 1.00 76.38 89 ARG A CA 1
ATOM 695 C C . ARG A 1 89 ? 6.180 6.501 -18.639 1.00 76.38 89 ARG A C 1
ATOM 697 O O . ARG A 1 89 ? 5.252 6.422 -19.439 1.00 76.38 89 ARG A O 1
ATOM 704 N N . ALA A 1 90 ? 7.418 6.839 -18.994 1.00 69.75 90 ALA A N 1
ATOM 705 C CA . ALA A 1 90 ? 7.802 7.141 -20.378 1.00 69.75 90 ALA A CA 1
ATOM 706 C C . ALA A 1 90 ? 7.451 6.033 -21.393 1.00 69.75 90 ALA A C 1
ATOM 708 O O . ALA A 1 90 ? 7.286 6.318 -22.573 1.00 69.75 90 ALA A O 1
ATOM 709 N N . ASP A 1 91 ? 7.308 4.790 -20.930 1.00 72.25 91 ASP A N 1
ATOM 710 C CA . ASP A 1 91 ? 6.913 3.629 -21.740 1.00 72.25 91 ASP A CA 1
ATOM 711 C C . ASP A 1 91 ? 5.379 3.463 -21.871 1.00 72.25 91 ASP A C 1
ATOM 713 O O . ASP A 1 91 ? 4.889 2.482 -22.412 1.00 72.25 91 ASP A O 1
ATOM 717 N N . GLY A 1 92 ? 4.584 4.393 -21.330 1.00 73.38 92 GLY A N 1
ATOM 718 C CA . GLY A 1 92 ? 3.115 4.340 -21.343 1.00 73.38 92 GLY A CA 1
ATOM 719 C C . GLY A 1 92 ? 2.489 3.452 -20.260 1.00 73.38 92 GLY A C 1
ATOM 720 O O . GLY A 1 92 ? 1.273 3.473 -20.078 1.00 73.38 92 GLY A O 1
ATOM 721 N N . VAL A 1 93 ? 3.302 2.711 -19.500 1.00 78.62 93 VAL A N 1
ATOM 722 C CA . VAL A 1 93 ? 2.851 1.838 -18.405 1.00 78.62 93 VAL A CA 1
ATOM 723 C C . VAL A 1 93 ? 2.503 2.648 -17.153 1.00 78.62 93 VAL A C 1
ATOM 725 O O . VAL A 1 93 ? 3.276 3.502 -16.720 1.00 78.62 93 VAL A O 1
ATOM 728 N N . TYR A 1 94 ? 1.358 2.342 -16.545 1.00 83.00 94 TYR A N 1
ATOM 729 C CA . TYR A 1 94 ? 0.887 2.932 -15.291 1.00 83.00 94 TYR A CA 1
ATOM 730 C C . TYR A 1 94 ? 1.734 2.517 -14.076 1.00 83.00 94 TYR A C 1
ATOM 732 O O . TYR A 1 94 ? 1.952 1.330 -13.839 1.00 83.00 94 TYR A O 1
ATOM 740 N N . SER A 1 95 ? 2.160 3.491 -13.267 1.00 84.31 95 SER A N 1
ATOM 741 C CA . SER A 1 95 ? 2.925 3.275 -12.028 1.00 84.31 95 SER A CA 1
ATOM 742 C C . SER A 1 95 ? 2.008 3.146 -10.813 1.00 84.31 95 SER A C 1
ATOM 744 O O . SER A 1 95 ? 1.860 4.073 -10.017 1.00 84.31 95 SER A O 1
ATOM 746 N N . TYR A 1 96 ? 1.397 1.977 -10.638 1.00 88.38 96 TYR A N 1
ATOM 747 C CA . TYR A 1 96 ? 0.456 1.737 -9.537 1.00 88.38 96 TYR A CA 1
ATOM 748 C C . TYR A 1 96 ? 1.084 1.800 -8.136 1.00 88.38 96 TYR A C 1
ATOM 750 O O . TYR A 1 96 ? 0.386 2.067 -7.162 1.00 88.38 96 TYR A O 1
ATOM 758 N N . TRP A 1 97 ? 2.405 1.644 -8.006 1.00 86.81 97 TRP A N 1
ATOM 759 C CA . TRP A 1 97 ? 3.087 1.834 -6.721 1.00 86.81 97 TRP A CA 1
ATOM 760 C C . TRP A 1 97 ? 2.905 3.257 -6.151 1.00 86.81 97 TRP A C 1
ATOM 762 O O . TRP A 1 97 ? 2.921 3.427 -4.930 1.00 86.81 97 TRP A O 1
ATOM 772 N N . CYS A 1 98 ? 2.666 4.271 -7.001 1.00 86.94 98 CYS A N 1
ATOM 773 C CA . CYS A 1 98 ? 2.399 5.651 -6.572 1.00 86.94 98 CYS A CA 1
ATOM 774 C C . CYS A 1 98 ? 1.089 5.792 -5.778 1.00 86.94 98 CYS A C 1
ATOM 776 O O . CYS A 1 98 ? 0.909 6.777 -5.058 1.00 86.94 98 CYS A O 1
ATOM 778 N N . THR A 1 99 ? 0.177 4.823 -5.885 1.00 90.06 99 THR A N 1
ATOM 779 C CA . THR A 1 99 ? -1.035 4.749 -5.059 1.00 90.06 99 THR A CA 1
ATOM 780 C C . THR A 1 99 ? -0.690 4.493 -3.594 1.00 90.06 99 THR A C 1
ATOM 782 O O . THR A 1 99 ? -1.365 5.009 -2.710 1.00 90.06 99 THR A O 1
ATOM 785 N N . LEU A 1 100 ? 0.382 3.741 -3.326 1.00 90.06 100 LEU A N 1
ATOM 786 C CA . LEU A 1 100 ? 0.780 3.336 -1.975 1.00 90.06 100 LEU A CA 1
ATOM 787 C C . LEU A 1 100 ? 1.792 4.291 -1.341 1.00 90.06 100 LEU A C 1
ATOM 789 O O . LEU A 1 100 ? 1.755 4.543 -0.136 1.00 90.06 100 LEU A O 1
ATOM 793 N N . SER A 1 101 ? 2.703 4.806 -2.164 1.00 88.25 101 SER A N 1
ATOM 794 C CA . SER A 1 101 ? 3.858 5.565 -1.702 1.00 88.25 101 SER A CA 1
ATOM 795 C C . SER A 1 101 ? 4.098 6.829 -2.501 1.00 88.25 101 SER A C 1
ATOM 797 O O . SER A 1 101 ? 3.872 6.883 -3.710 1.00 88.25 101 SER A O 1
ATOM 799 N N . THR A 1 102 ? 4.628 7.829 -1.814 1.00 82.69 102 THR A N 1
ATOM 800 C CA . THR A 1 102 ? 5.354 8.941 -2.414 1.00 82.69 102 THR A CA 1
ATOM 801 C C . THR A 1 102 ? 6.837 8.587 -2.405 1.00 82.69 102 THR A C 1
ATOM 803 O O . THR A 1 102 ? 7.311 7.856 -1.542 1.00 82.69 102 THR A O 1
ATOM 806 N N . GLY A 1 103 ? 7.598 8.991 -3.410 1.00 70.81 103 GLY A N 1
ATOM 807 C CA . GLY A 1 103 ? 8.970 8.512 -3.500 1.00 70.81 103 GLY A CA 1
ATOM 808 C C . GLY A 1 103 ? 9.719 9.127 -4.648 1.00 70.81 103 GLY A C 1
ATOM 809 O O . GLY A 1 103 ? 9.168 9.296 -5.730 1.00 70.81 103 GLY A O 1
ATOM 810 N N . ASP A 1 104 ? 10.978 9.454 -4.415 1.00 60.72 104 ASP A N 1
ATOM 811 C CA . ASP A 1 104 ? 11.797 10.040 -5.452 1.00 60.72 104 ASP A CA 1
ATOM 812 C C . ASP A 1 104 ? 12.251 8.958 -6.436 1.00 60.72 104 ASP A C 1
ATOM 814 O O . ASP A 1 104 ? 12.937 7.999 -6.067 1.00 60.72 104 ASP A O 1
ATOM 818 N N . SER A 1 105 ? 11.818 9.083 -7.692 1.00 53.41 105 SER A N 1
ATOM 819 C CA . SER A 1 105 ? 12.292 8.223 -8.773 1.00 53.41 105 SER A CA 1
ATOM 820 C C . SER A 1 105 ? 13.708 8.662 -9.140 1.00 53.41 105 SER A C 1
ATOM 822 O O . SER A 1 105 ? 13.893 9.531 -9.985 1.00 53.41 105 SER A O 1
ATOM 824 N N . GLU A 1 106 ? 14.704 8.075 -8.476 1.00 52.53 106 GLU A N 1
ATOM 825 C CA . GLU A 1 106 ? 16.125 8.153 -8.845 1.00 52.53 106 GLU A CA 1
ATOM 826 C C . GLU A 1 106 ? 16.683 9.577 -9.067 1.00 52.53 106 GLU A C 1
ATOM 828 O O . GLU A 1 106 ? 17.525 9.766 -9.947 1.00 52.53 106 GLU A O 1
ATOM 833 N N . LEU A 1 107 ? 16.292 10.598 -8.286 1.00 42.31 107 LEU A N 1
ATOM 834 C CA . LEU A 1 107 ? 16.815 11.954 -8.538 1.00 42.31 107 LEU A CA 1
ATOM 835 C C . LEU A 1 107 ? 18.351 12.070 -8.459 1.00 42.31 107 LEU A C 1
ATOM 837 O O . LEU A 1 107 ? 18.889 13.025 -9.004 1.00 42.31 107 LEU A O 1
ATOM 841 N N . ASN A 1 108 ? 19.075 11.112 -7.862 1.00 41.72 108 ASN A N 1
ATOM 842 C CA . ASN A 1 108 ? 20.545 11.130 -7.795 1.00 41.72 108 ASN A CA 1
ATOM 843 C C . ASN A 1 108 ? 21.184 9.723 -7.741 1.00 41.72 108 ASN A C 1
ATOM 845 O O . ASN A 1 108 ? 22.047 9.470 -6.907 1.00 41.72 108 ASN A O 1
ATOM 849 N N . GLY A 1 109 ? 20.744 8.773 -8.578 1.00 44.53 109 GLY A N 1
ATOM 850 C CA . GLY A 1 109 ? 21.425 7.468 -8.721 1.00 44.53 109 GLY A CA 1
ATOM 851 C C . GLY A 1 109 ? 21.419 6.555 -7.482 1.00 44.53 109 GLY A C 1
ATOM 852 O O . GLY A 1 109 ? 22.186 5.597 -7.432 1.00 44.53 109 GLY A O 1
ATOM 853 N N . GLY A 1 110 ? 20.578 6.854 -6.488 1.00 53.34 110 GLY A N 1
ATOM 854 C CA . GLY A 1 110 ? 20.287 5.970 -5.360 1.00 53.34 110 GLY A CA 1
ATOM 855 C C . GLY A 1 110 ? 19.066 5.090 -5.630 1.00 53.34 110 GLY A C 1
ATOM 856 O O . GLY A 1 110 ? 18.242 5.419 -6.486 1.00 53.34 110 GLY A O 1
ATOM 857 N N . ASP A 1 111 ? 18.939 3.993 -4.880 1.00 61.12 111 ASP A N 1
ATOM 858 C CA . ASP A 1 111 ? 17.770 3.114 -4.924 1.00 61.12 111 ASP A CA 1
ATOM 859 C C . ASP A 1 111 ? 16.460 3.906 -4.794 1.00 61.12 111 ASP A C 1
ATOM 861 O O . ASP A 1 111 ? 16.325 4.804 -3.956 1.00 61.12 111 ASP A O 1
ATOM 865 N N . GLN A 1 112 ? 15.474 3.547 -5.619 1.00 73.94 112 GLN A N 1
ATOM 866 C CA . GLN A 1 112 ? 14.122 4.094 -5.543 1.00 73.94 112 GLN A CA 1
ATOM 867 C C . GLN A 1 112 ? 13.581 3.918 -4.118 1.00 73.94 112 GLN A C 1
ATOM 869 O O . GLN A 1 112 ? 13.515 2.800 -3.608 1.00 73.94 112 GLN A O 1
ATOM 874 N N . ARG A 1 113 ? 13.191 5.015 -3.465 1.00 82.56 113 ARG A N 1
ATOM 875 C CA . ARG A 1 113 ? 12.636 4.979 -2.106 1.00 82.56 113 ARG A CA 1
ATOM 876 C C . ARG A 1 113 ? 11.123 5.075 -2.158 1.00 82.56 113 ARG A C 1
ATOM 878 O O . ARG A 1 113 ? 10.585 5.990 -2.768 1.00 82.56 113 ARG A O 1
ATOM 885 N N . PHE A 1 114 ? 10.447 4.150 -1.491 1.00 86.25 114 PHE A N 1
ATOM 886 C CA . PHE A 1 114 ? 9.006 4.165 -1.293 1.00 86.25 114 PHE A CA 1
ATOM 887 C C . PHE A 1 114 ? 8.699 4.676 0.110 1.00 86.25 114 PHE A C 1
ATOM 889 O O . PHE A 1 114 ? 8.861 3.944 1.087 1.00 86.25 114 PHE A O 1
ATOM 896 N N . VAL A 1 115 ? 8.255 5.924 0.214 1.00 89.81 115 VAL A N 1
ATOM 897 C CA . VAL A 1 115 ? 7.748 6.522 1.451 1.00 89.81 115 VAL A CA 1
ATOM 898 C C . VAL A 1 115 ? 6.246 6.279 1.506 1.00 89.81 115 VAL A C 1
ATOM 900 O O . VAL A 1 115 ? 5.500 6.744 0.646 1.00 89.81 115 VAL A O 1
ATOM 903 N N . MET A 1 116 ? 5.784 5.524 2.497 1.00 90.38 116 MET A N 1
ATOM 904 C CA . MET A 1 116 ? 4.366 5.203 2.633 1.00 90.38 116 MET A CA 1
ATOM 905 C C . MET A 1 116 ? 3.540 6.479 2.797 1.00 90.38 116 MET A C 1
ATOM 907 O O . MET A 1 116 ? 3.879 7.343 3.610 1.00 90.38 116 MET A O 1
ATOM 911 N N . ARG A 1 117 ? 2.420 6.578 2.075 1.00 91.62 117 ARG A N 1
ATOM 912 C CA . ARG A 1 117 ? 1.503 7.713 2.235 1.00 91.62 117 ARG A CA 1
ATOM 913 C C . ARG A 1 117 ? 0.957 7.768 3.669 1.00 91.62 117 ARG A C 1
ATOM 915 O O . ARG A 1 117 ? 0.536 6.727 4.184 1.00 91.62 117 ARG A O 1
ATOM 922 N N . PRO A 1 118 ? 0.923 8.943 4.324 1.00 90.44 118 PRO A N 1
ATOM 923 C CA . PRO A 1 118 ? 0.434 9.054 5.698 1.00 90.44 118 PRO A CA 1
ATOM 924 C C . PRO A 1 118 ? -1.051 8.679 5.827 1.00 90.44 118 PRO A C 1
ATOM 926 O O . PRO A 1 118 ? -1.443 8.077 6.831 1.00 90.44 118 PRO A O 1
ATOM 929 N N . GLU A 1 119 ? -1.864 8.945 4.801 1.00 92.44 119 GLU A N 1
ATOM 930 C CA . GLU A 1 119 ? -3.267 8.523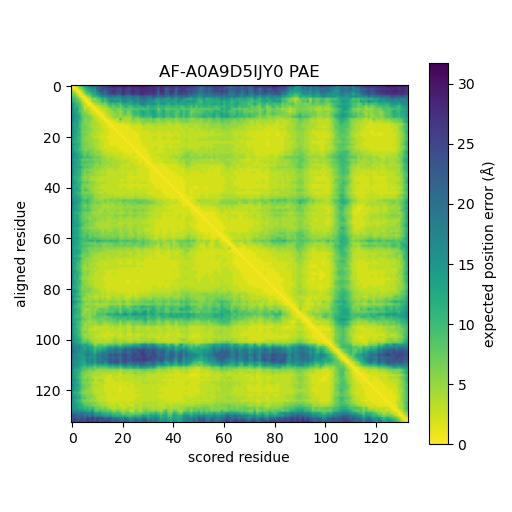 4.736 1.00 92.44 119 GLU A CA 1
ATOM 931 C C . GLU A 1 119 ? -3.388 6.988 4.738 1.00 92.44 119 GLU A C 1
ATOM 933 O O . GLU A 1 119 ? -4.162 6.420 5.510 1.00 92.44 119 GLU A O 1
ATOM 938 N N . LEU A 1 120 ? -2.551 6.301 3.950 1.00 91.50 120 LEU A N 1
ATOM 939 C CA . LEU A 1 120 ? -2.491 4.838 3.9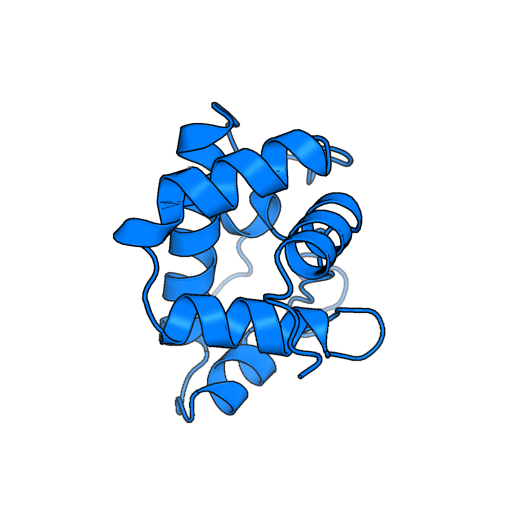25 1.00 91.50 120 LEU A CA 1
ATOM 940 C C . LEU A 1 120 ? -1.972 4.273 5.255 1.00 91.50 120 LEU A C 1
ATOM 942 O O . LEU A 1 120 ? -2.493 3.278 5.754 1.00 91.50 120 LEU A O 1
ATOM 946 N N . ALA A 1 121 ? -0.957 4.901 5.852 1.00 90.62 121 ALA A N 1
ATOM 947 C CA . ALA A 1 121 ? -0.419 4.481 7.143 1.00 90.62 121 ALA A CA 1
ATOM 948 C C . ALA A 1 121 ? -1.476 4.559 8.251 1.00 90.62 121 ALA A C 1
ATOM 950 O O . ALA A 1 121 ? -1.582 3.640 9.063 1.00 90.62 121 ALA A O 1
ATOM 951 N N . THR A 1 122 ? -2.286 5.618 8.249 1.00 91.06 122 THR A N 1
ATOM 952 C CA . THR A 1 122 ? -3.424 5.765 9.164 1.00 91.06 122 THR A CA 1
ATOM 953 C C . THR A 1 122 ? -4.428 4.631 8.968 1.00 91.06 122 THR A C 1
ATOM 955 O O . THR A 1 122 ? -4.764 3.949 9.932 1.00 91.06 122 THR A O 1
ATOM 958 N N . ALA A 1 123 ? -4.819 4.338 7.724 1.00 92.56 123 ALA A N 1
ATOM 959 C CA . ALA A 1 123 ? -5.742 3.244 7.419 1.00 92.56 123 ALA A CA 1
ATOM 960 C C . ALA A 1 123 ? -5.222 1.873 7.898 1.00 92.56 123 ALA A C 1
ATOM 962 O O . ALA A 1 123 ? -5.951 1.088 8.507 1.00 92.56 123 ALA A O 1
ATOM 963 N N . VAL A 1 124 ? -3.936 1.587 7.672 1.00 90.12 124 VAL A N 1
ATOM 964 C CA . VAL A 1 124 ? -3.278 0.348 8.126 1.00 90.12 124 VAL A CA 1
ATOM 965 C C . VAL A 1 124 ? -3.222 0.257 9.654 1.00 90.12 124 VAL A C 1
ATOM 967 O O . VAL A 1 124 ? -3.350 -0.843 10.207 1.00 90.12 124 VAL A O 1
ATOM 970 N N . ALA A 1 125 ? -3.052 1.388 10.343 1.00 89.25 125 ALA A N 1
ATOM 971 C CA . ALA A 1 125 ? -3.096 1.462 11.799 1.00 89.25 125 ALA A CA 1
ATOM 972 C C . ALA A 1 125 ? -4.511 1.194 12.338 1.00 89.25 125 ALA A C 1
ATOM 974 O O . ALA A 1 125 ? -4.666 0.359 13.230 1.00 89.25 125 ALA A O 1
ATOM 975 N N . GLU A 1 126 ? -5.541 1.820 11.761 1.00 89.25 126 GLU A N 1
ATOM 976 C CA . GLU A 1 126 ? -6.946 1.622 12.150 1.00 89.25 126 GLU A CA 1
ATOM 977 C C . GLU A 1 126 ? -7.411 0.177 11.951 1.00 89.25 126 GLU A C 1
ATOM 979 O O . GLU A 1 126 ? -8.102 -0.392 12.797 1.00 89.25 126 GLU A O 1
ATOM 984 N N . LEU A 1 127 ? -6.984 -0.457 10.857 1.00 87.12 127 LEU A N 1
ATOM 985 C CA . LEU A 1 127 ? -7.274 -1.864 10.582 1.00 87.12 127 LEU A CA 1
ATOM 986 C C . LEU A 1 127 ? -6.485 -2.831 11.476 1.00 87.12 127 LEU A C 1
ATOM 988 O O . LEU A 1 127 ? -6.700 -4.041 11.405 1.00 87.12 127 LEU A O 1
ATOM 992 N N . ARG A 1 128 ? -5.564 -2.324 12.309 1.00 85.56 128 ARG A N 1
ATOM 993 C CA . ARG A 1 128 ? -4.591 -3.100 13.099 1.00 85.56 128 ARG A CA 1
ATOM 994 C C . ARG A 1 128 ? -3.689 -3.996 12.244 1.00 85.56 128 ARG A C 1
ATOM 996 O O . ARG A 1 128 ? -3.038 -4.906 12.756 1.00 85.56 128 ARG A O 1
ATOM 1003 N N . TRP A 1 129 ? -3.593 -3.717 10.946 1.00 82.31 129 TRP A N 1
ATOM 1004 C CA . TRP A 1 129 ? -2.771 -4.481 10.009 1.00 82.31 129 TRP A CA 1
ATOM 1005 C C . TRP A 1 129 ? -1.284 -4.182 10.186 1.00 82.31 129 TRP A C 1
ATOM 1007 O O . TRP A 1 129 ? -0.467 -5.068 9.964 1.00 82.31 129 TRP A O 1
ATOM 1017 N N . GLY A 1 130 ? -0.922 -3.000 10.702 1.00 64.31 130 GLY A N 1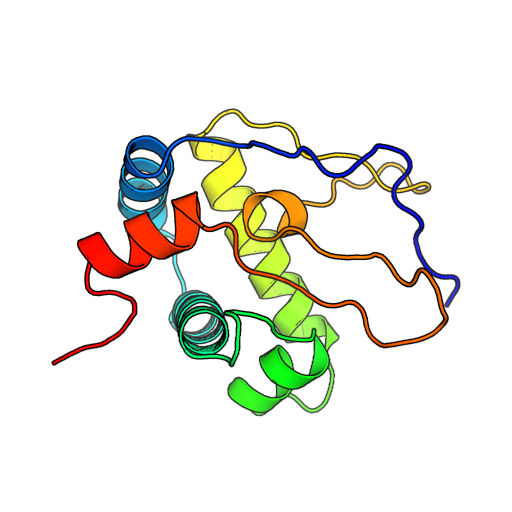
ATOM 1018 C CA . GLY A 1 130 ? 0.461 -2.641 11.064 1.00 64.31 130 GLY A CA 1
ATOM 1019 C C . GLY A 1 130 ? 1.086 -3.520 12.163 1.00 64.31 130 GLY A C 1
ATOM 1020 O O . GLY A 1 130 ? 2.306 -3.522 12.355 1.00 64.31 130 GLY A O 1
ATOM 1021 N N . GLY A 1 131 ? 0.260 -4.319 12.846 1.00 57.88 131 GLY A N 1
ATOM 1022 C CA . GLY A 1 131 ? 0.654 -5.282 13.862 1.00 57.88 131 GLY A CA 1
ATOM 1023 C C . GLY A 1 131 ? 1.095 -4.621 15.163 1.00 57.88 131 GLY A C 1
ATOM 1024 O O . GLY A 1 131 ? 2.293 -4.465 15.389 1.00 57.88 131 GLY A O 1
ATOM 1025 N N . HIS A 1 132 ? 0.117 -4.326 16.016 1.00 38.47 132 HIS A N 1
ATOM 1026 C CA . HIS A 1 132 ? 0.257 -4.386 17.468 1.00 38.47 132 HIS A CA 1
ATOM 1027 C C . HIS A 1 132 ? -0.767 -5.433 17.933 1.00 38.47 132 HIS A C 1
ATOM 1029 O O . HIS A 1 132 ? -1.983 -5.212 17.831 1.00 38.47 132 HIS A O 1
ATOM 1035 N N . ALA A 1 133 ? -0.260 -6.614 18.292 1.00 36.44 133 ALA A N 1
ATOM 1036 C CA . ALA A 1 133 ? -0.974 -7.496 19.204 1.00 36.44 133 ALA A CA 1
ATOM 1037 C C . ALA A 1 133 ? -0.814 -6.887 20.594 1.00 36.44 133 ALA A C 1
ATOM 1039 O O . ALA A 1 133 ? 0.346 -6.542 20.910 1.00 36.44 133 ALA A O 1
#

pLDDT: mean 81.77, std 14.71, range [31.17, 93.81]

Nearest PDB structures (foldseek):
  4hqe-assembly1_A  TM=6.103E-01  e=1.224E-01  Staphylococcus aureus
  3u1d-assembly1_B  TM=5.496E-01  e=1.226E+00  Halomicrobium mukohataei DSM 12286